Protein AF-A0A353Z003-F1 (afd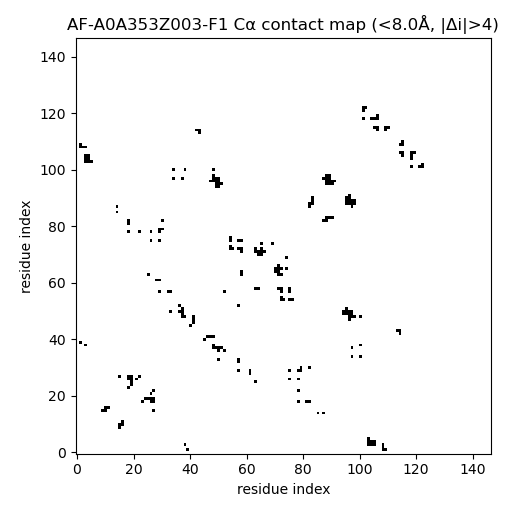b_monomer)

Mean predicted aligned error: 9.29 Å

Solvent-accessible surface area (backbone atoms only — not comparable to full-atom values): 8825 Å² total; per-residue (Å²): 138,83,71,75,67,75,67,95,58,49,77,70,37,72,58,50,40,52,38,34,72,75,47,36,70,60,32,50,50,52,54,53,50,51,50,48,56,26,59,71,61,52,48,88,89,35,82,77,42,45,53,84,72,54,41,60,59,52,18,59,75,70,63,47,70,49,61,100,88,40,52,21,39,55,52,41,47,53,43,52,52,50,34,37,76,64,61,72,32,46,78,56,97,93,39,47,29,36,77,71,51,64,76,41,58,52,60,89,58,47,93,47,70,66,49,32,50,52,55,52,52,55,52,61,62,51,48,65,60,49,59,62,63,54,57,75,73,69,75,80,84,81,84,81,85,91,128

Secondary structure (DSSP, 8-state):
----PPPTTGGGSHHHHHHHHHHHHHHHHHHHHHHHHHHHH-BTTB---B--S-HHHHHHHTTPPP-SSS-HHHHHHHHHHHHHHTTSSEEETTEEE-TTHHHH--GGG---HHHHHHHHHHHHHHHHHHHHHHHTTTSSSS-----

Nearest PDB structures (foldseek):
  6qwk-assembly1_B  TM=5.111E-01  e=1.627E+00  Listeria monocytogenes
  8q72-assembly1_J  TM=4.564E-01  e=1.724E+00  Escherichia coli
  6i5z-assembly2_C  TM=5.296E-01  e=2.589E+00  Papaver somniferum

Foldseek 3Di:
DFDWDDDPCPCVDPLVVVLCVPLNVLLVLLLVVQLVQLRVPDDLVDDFQWSPDALVVSCVVVVQQADPVGGSSRSSVVSVVSCCVSVCWPADPNTIGHPVSLVRDDLVRDPDPSVSVVSVVSVVVCVVVVVVVVVVVPPPPPDDDDD

Radius of gyration: 18.58 Å; Cα contacts (8 Å, |Δi|>4): 133; chains: 1; bounding box: 32×60×46 Å

Sequence (147 aa):
MQWFKHDADASNDAKIKKLLLRHGAEGYAIYFHCLELIAGDISESNITFQLEHDSEIIADNLKIRGTAEKSGIELVEDSVKYMVELGLFDQIDNRIFCFKMLKRLDTSMTSSPKMRTIIKSAKQNHDSIMTTSCKKRIEQNRIEQNR

Structure (mmCIF, N/CA/C/O backbone):
data_AF-A0A353Z003-F1
#
_entry.id   AF-A0A353Z003-F1
#
loop_
_atom_site.group_PDB
_atom_site.id
_atom_site.type_symbol
_atom_site.label_atom_id
_atom_site.label_alt_id
_atom_site.label_comp_id
_atom_site.label_asym_id
_atom_site.label_entity_id
_atom_site.label_seq_id
_atom_site.pdbx_PDB_ins_code
_atom_site.Cartn_x
_atom_site.Cartn_y
_atom_site.Cartn_z
_atom_site.occupancy
_atom_site.B_iso_or_equiv
_atom_site.auth_seq_id
_atom_site.auth_comp_id
_atom_site.auth_asym_id
_atom_site.auth_atom_id
_atom_site.pdbx_PDB_model_num
ATOM 1 N N 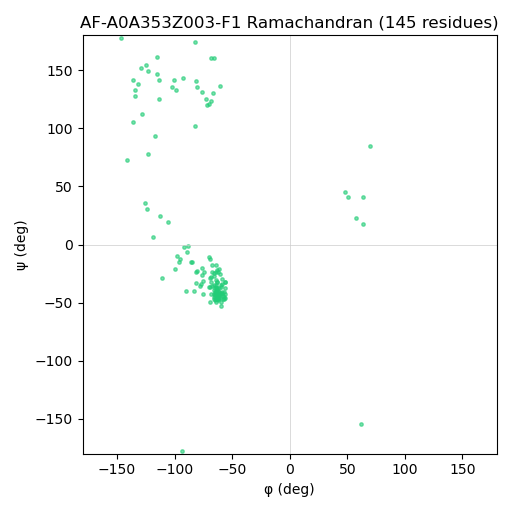. MET A 1 1 ? -4.641 15.104 12.286 1.00 62.38 1 MET A N 1
ATOM 2 C CA . MET A 1 1 ? -3.634 14.209 11.679 1.00 62.38 1 MET A CA 1
ATOM 3 C C . MET A 1 1 ? -4.134 12.787 11.841 1.00 62.38 1 MET A C 1
ATOM 5 O O . MET A 1 1 ? -4.485 12.426 12.956 1.00 62.38 1 MET A O 1
ATOM 9 N N . GLN A 1 2 ? -4.244 12.039 10.747 1.00 73.69 2 GLN A N 1
ATOM 10 C CA . GLN A 1 2 ? -4.500 10.600 10.777 1.00 73.69 2 GLN A CA 1
ATOM 11 C C . GLN A 1 2 ? -3.166 9.888 10.555 1.00 73.69 2 GLN A C 1
ATOM 13 O O . GL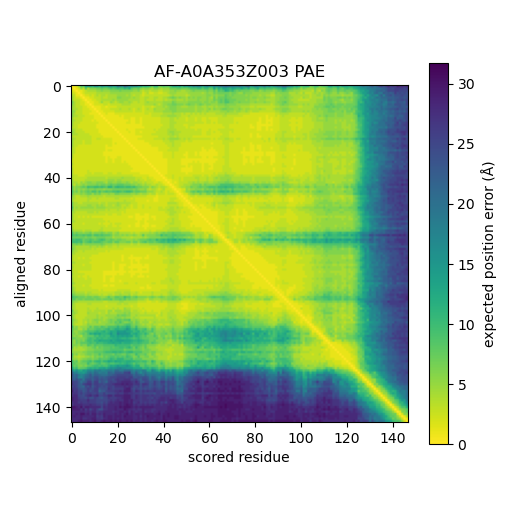N A 1 2 ? -2.324 10.366 9.799 1.00 73.69 2 GLN A O 1
ATOM 18 N N . TRP A 1 3 ? -2.949 8.783 11.253 1.00 79.38 3 TRP A N 1
ATOM 19 C CA . TRP A 1 3 ? -1.729 7.985 11.166 1.00 79.38 3 TRP A CA 1
ATOM 20 C C . TRP A 1 3 ? -2.123 6.521 11.117 1.00 79.38 3 TRP A C 1
ATOM 22 O O . TRP A 1 3 ? -3.031 6.129 11.839 1.00 79.38 3 TRP A O 1
ATOM 32 N N . PHE A 1 4 ? -1.436 5.708 10.318 1.00 84.50 4 PHE A N 1
ATOM 33 C CA . PHE A 1 4 ? -1.607 4.257 10.316 1.00 84.50 4 PHE A CA 1
ATOM 34 C C . PHE A 1 4 ? -0.274 3.547 10.538 1.00 84.50 4 PHE A C 1
ATOM 36 O O . PHE A 1 4 ? 0.795 4.095 10.272 1.00 84.50 4 PHE A O 1
ATOM 43 N N . LYS A 1 5 ? -0.328 2.324 11.079 1.00 86.00 5 LYS A N 1
ATOM 44 C CA . LYS A 1 5 ? 0.876 1.543 11.380 1.00 86.00 5 LYS A CA 1
ATOM 45 C C . LYS A 1 5 ? 1.535 1.042 10.090 1.00 86.00 5 LYS A C 1
ATOM 47 O O . LYS A 1 5 ? 0.940 0.262 9.340 1.00 86.00 5 LYS A O 1
ATOM 52 N N . HIS A 1 6 ? 2.785 1.442 9.887 1.00 85.69 6 HIS A N 1
ATOM 53 C CA . HIS A 1 6 ? 3.658 0.953 8.824 1.00 85.69 6 HIS A CA 1
ATOM 54 C C . HIS A 1 6 ? 4.663 -0.057 9.395 1.00 85.69 6 HIS A C 1
ATOM 56 O O . HIS A 1 6 ? 5.243 0.185 10.453 1.00 85.69 6 HIS A O 1
ATOM 62 N N . ASP A 1 7 ? 4.882 -1.180 8.706 1.00 86.44 7 ASP A N 1
ATOM 63 C CA . ASP A 1 7 ? 5.845 -2.192 9.164 1.00 86.44 7 ASP A CA 1
ATOM 64 C C . ASP A 1 7 ? 7.273 -1.711 8.885 1.00 86.44 7 ASP A C 1
ATOM 66 O O . ASP A 1 7 ? 7.576 -1.274 7.773 1.00 86.44 7 ASP A O 1
ATOM 70 N N . ALA A 1 8 ? 8.159 -1.789 9.878 1.00 87.69 8 ALA A N 1
ATOM 71 C CA . ALA A 1 8 ? 9.556 -1.373 9.719 1.00 87.69 8 ALA A CA 1
ATOM 72 C C . ALA A 1 8 ? 10.337 -2.289 8.757 1.00 87.69 8 ALA A C 1
ATOM 74 O O . ALA A 1 8 ? 11.328 -1.874 8.163 1.00 87.69 8 ALA A O 1
ATOM 75 N N . ASP A 1 9 ? 9.878 -3.527 8.584 1.00 90.94 9 ASP A N 1
ATOM 76 C CA . ASP A 1 9 ? 10.454 -4.549 7.716 1.00 90.94 9 ASP A CA 1
ATOM 77 C C . ASP A 1 9 ? 9.626 -4.779 6.443 1.00 90.94 9 ASP A C 1
ATOM 79 O O . ASP A 1 9 ? 9.790 -5.804 5.784 1.00 90.94 9 ASP A O 1
ATOM 83 N N . ALA A 1 10 ? 8.767 -3.832 6.045 1.00 89.69 10 ALA A N 1
ATOM 84 C CA . ALA A 1 10 ? 7.903 -4.001 4.875 1.00 89.69 10 ALA A CA 1
ATOM 85 C C . ALA A 1 10 ? 8.689 -4.317 3.588 1.00 89.69 10 ALA A C 1
ATOM 87 O O . ALA A 1 10 ? 8.280 -5.163 2.798 1.00 89.69 10 ALA A O 1
ATOM 88 N N . SER A 1 11 ? 9.862 -3.708 3.397 1.00 89.25 11 SER A N 1
ATOM 89 C CA . SER A 1 11 ? 10.752 -4.002 2.263 1.00 89.25 11 SER A CA 1
ATOM 90 C C . SER A 1 11 ? 11.305 -5.435 2.267 1.00 89.25 11 SER A C 1
ATOM 92 O O . SER A 1 11 ? 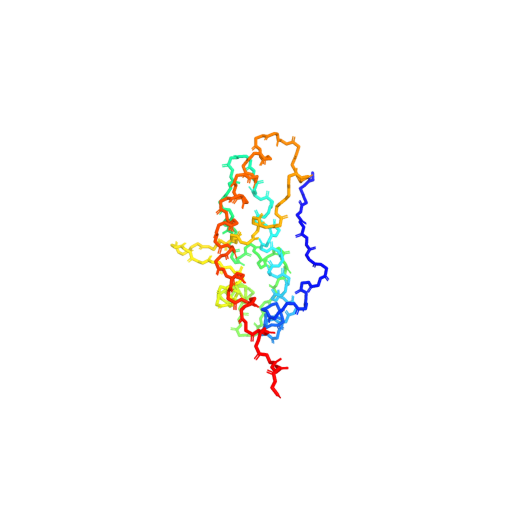11.769 -5.921 1.233 1.00 89.25 11 SER A O 1
ATOM 94 N N . ASN A 1 12 ? 11.245 -6.136 3.405 1.00 92.19 12 ASN A N 1
ATOM 95 C CA . ASN A 1 12 ? 11.648 -7.531 3.519 1.00 92.19 12 ASN A CA 1
ATOM 96 C C . ASN A 1 12 ? 10.546 -8.535 3.153 1.00 92.19 12 ASN A C 1
ATOM 98 O O . ASN A 1 12 ? 10.872 -9.699 2.894 1.00 92.19 12 ASN A O 1
ATOM 102 N N . ASP A 1 13 ? 9.283 -8.107 3.078 1.00 94.06 13 ASP A N 1
ATOM 103 C CA . ASP A 1 13 ? 8.169 -8.969 2.687 1.00 94.06 13 ASP A CA 1
ATOM 104 C C . ASP A 1 13 ? 8.361 -9.521 1.265 1.00 94.06 13 ASP A C 1
ATOM 106 O O . ASP A 1 13 ? 8.735 -8.810 0.332 1.00 94.06 13 ASP A O 1
ATOM 110 N N . ALA A 1 14 ? 8.086 -10.814 1.077 1.00 96.12 14 ALA A N 1
ATOM 111 C CA . ALA A 1 14 ? 8.342 -11.493 -0.190 1.00 96.12 14 ALA A CA 1
ATOM 112 C C . ALA A 1 14 ? 7.519 -10.925 -1.361 1.00 96.12 14 ALA A C 1
ATOM 114 O O . ALA A 1 14 ? 7.992 -10.936 -2.498 1.00 96.12 14 ALA A O 1
ATOM 115 N N . LYS A 1 15 ? 6.300 -10.427 -1.112 1.00 95.62 15 LYS A N 1
ATOM 116 C CA . LYS A 1 15 ? 5.455 -9.819 -2.150 1.00 95.62 15 LYS A CA 1
ATOM 117 C C . LYS A 1 15 ? 5.968 -8.427 -2.497 1.00 95.62 15 LYS A C 1
ATOM 119 O O . LYS A 1 15 ? 6.093 -8.109 -3.674 1.00 95.62 15 LYS A O 1
ATOM 124 N N . ILE A 1 16 ? 6.348 -7.638 -1.495 1.00 95.31 16 ILE A N 1
ATOM 125 C CA . ILE A 1 16 ? 6.929 -6.306 -1.714 1.00 95.31 16 ILE A CA 1
ATOM 126 C C . ILE A 1 16 ? 8.288 -6.412 -2.426 1.00 95.31 16 ILE A C 1
ATOM 128 O O . ILE A 1 16 ? 8.549 -5.648 -3.353 1.00 95.31 16 ILE A O 1
ATOM 132 N N . LYS A 1 17 ? 9.117 -7.418 -2.113 1.00 96.31 17 LYS A N 1
ATOM 133 C CA . LYS A 1 17 ? 10.342 -7.708 -2.883 1.00 96.31 17 LYS A CA 1
ATOM 134 C C . LYS A 1 17 ? 10.053 -8.043 -4.342 1.00 96.31 17 LYS A C 1
ATOM 136 O O . LYS A 1 17 ? 10.756 -7.563 -5.224 1.00 96.31 17 LYS A O 1
ATOM 141 N N . LYS A 1 18 ? 9.020 -8.847 -4.614 1.00 97.44 18 LYS A N 1
ATOM 142 C CA . LYS A 1 18 ? 8.595 -9.158 -5.988 1.00 97.44 18 LYS A CA 1
ATOM 143 C C . LYS A 1 18 ? 8.112 -7.918 -6.739 1.00 97.44 18 LYS A C 1
ATOM 145 O O . LYS A 1 18 ? 8.378 -7.805 -7.932 1.00 97.44 18 LYS A O 1
ATOM 150 N N . LEU A 1 19 ? 7.420 -7.012 -6.053 1.00 96.94 19 LEU A N 1
ATOM 151 C CA . LEU A 1 19 ? 6.987 -5.725 -6.594 1.00 96.94 19 LEU A CA 1
ATOM 152 C C . LEU A 1 19 ? 8.183 -4.832 -6.943 1.00 96.94 19 LEU A C 1
ATOM 154 O O . LEU A 1 19 ? 8.278 -4.373 -8.076 1.00 96.94 19 LEU A O 1
ATOM 158 N N . LEU A 1 20 ? 9.129 -4.676 -6.013 1.00 95.75 20 LEU A N 1
ATOM 159 C CA . LEU A 1 20 ? 10.392 -3.964 -6.230 1.00 95.75 20 LEU A CA 1
ATOM 160 C C . LEU A 1 20 ? 11.197 -4.549 -7.396 1.00 95.75 20 LEU A C 1
ATOM 162 O O . LEU A 1 20 ? 11.757 -3.802 -8.188 1.00 95.75 20 LEU A O 1
ATOM 166 N N . LEU A 1 21 ? 11.243 -5.878 -7.527 1.00 96.19 21 LEU A N 1
ATOM 167 C CA . LEU A 1 21 ? 11.952 -6.543 -8.621 1.00 96.19 21 LEU A CA 1
ATOM 168 C C . LEU A 1 21 ? 11.361 -6.183 -9.995 1.00 96.19 21 LEU A C 1
ATOM 170 O O . LEU A 1 21 ? 12.109 -6.019 -10.952 1.00 96.19 21 LEU A O 1
ATOM 174 N N . ARG A 1 22 ? 10.028 -6.089 -10.100 1.00 95.88 22 ARG A N 1
ATOM 175 C CA . ARG A 1 22 ? 9.332 -5.897 -11.383 1.00 95.88 22 ARG A CA 1
ATOM 176 C C . ARG A 1 22 ? 9.130 -4.427 -11.753 1.00 95.88 22 ARG A C 1
ATOM 178 O O . ARG A 1 22 ? 9.283 -4.081 -12.917 1.00 95.88 22 ARG A O 1
ATOM 185 N N . HIS A 1 23 ? 8.794 -3.584 -10.780 1.00 95.25 23 HIS A N 1
ATOM 186 C CA . HIS A 1 23 ? 8.411 -2.179 -10.990 1.00 95.25 23 HIS A CA 1
ATOM 187 C C . HIS A 1 23 ? 9.358 -1.188 -10.292 1.00 95.25 23 HIS A C 1
ATOM 189 O O . HIS A 1 23 ? 9.092 0.011 -10.254 1.00 95.25 23 HIS A O 1
ATOM 195 N N . GLY A 1 24 ? 10.462 -1.667 -9.712 1.00 94.75 24 GLY A N 1
ATOM 196 C CA . GLY A 1 24 ? 11.463 -0.817 -9.075 1.00 94.75 24 GLY A CA 1
ATOM 197 C C . GLY A 1 24 ? 10.928 -0.022 -7.882 1.00 94.75 24 GLY A C 1
ATOM 198 O O . GLY A 1 24 ? 9.962 -0.403 -7.214 1.00 94.75 24 GLY A O 1
ATOM 199 N N . ALA A 1 25 ? 11.587 1.107 -7.612 1.00 95.31 25 ALA A N 1
ATOM 200 C CA . ALA A 1 25 ? 11.201 2.027 -6.545 1.00 95.31 25 ALA A CA 1
ATOM 201 C C . ALA A 1 25 ? 9.815 2.655 -6.779 1.00 95.31 25 ALA A C 1
ATOM 203 O O . ALA A 1 25 ? 9.106 2.923 -5.812 1.00 95.31 25 ALA A O 1
ATOM 204 N N . GLU A 1 26 ? 9.410 2.838 -8.040 1.00 95.88 26 GLU A N 1
ATOM 205 C CA . GLU A 1 26 ? 8.088 3.366 -8.394 1.00 95.88 26 GLU A CA 1
ATOM 206 C C . GLU A 1 26 ? 6.981 2.427 -7.921 1.00 95.88 26 GLU A C 1
ATOM 208 O O . GLU A 1 26 ? 6.069 2.870 -7.232 1.00 95.88 26 GLU A O 1
ATOM 213 N N . GLY A 1 27 ? 7.102 1.118 -8.170 1.00 96.00 27 GLY A N 1
ATOM 214 C CA . GLY A 1 27 ? 6.142 0.133 -7.660 1.00 96.00 27 GLY A CA 1
ATOM 215 C C . GLY A 1 27 ? 5.987 0.189 -6.138 1.00 96.00 27 GLY A C 1
ATOM 216 O O . GLY A 1 27 ? 4.870 0.155 -5.622 1.00 96.00 27 GLY A O 1
ATOM 217 N N . TYR A 1 28 ? 7.102 0.326 -5.415 1.00 95.75 28 TYR A N 1
ATOM 218 C CA . TYR A 1 28 ? 7.092 0.484 -3.959 1.00 95.75 28 TYR A CA 1
ATOM 219 C C . TYR A 1 28 ? 6.371 1.769 -3.531 1.00 95.75 28 TYR A C 1
ATOM 221 O O . TYR A 1 28 ? 5.508 1.721 -2.656 1.00 95.75 28 TYR A O 1
ATOM 229 N N . ALA A 1 29 ? 6.682 2.899 -4.171 1.00 96.50 29 ALA A N 1
ATOM 230 C CA . ALA A 1 29 ? 6.039 4.180 -3.894 1.00 96.50 29 ALA A CA 1
ATOM 231 C C . ALA A 1 29 ? 4.530 4.136 -4.178 1.00 96.50 29 ALA A C 1
ATOM 233 O O . ALA A 1 29 ? 3.745 4.544 -3.326 1.00 96.50 29 ALA A O 1
ATOM 234 N N . ILE A 1 30 ? 4.116 3.564 -5.316 1.00 97.25 30 ILE A N 1
ATOM 235 C CA . ILE A 1 30 ? 2.703 3.385 -5.683 1.00 97.25 30 ILE A CA 1
ATOM 236 C C . ILE A 1 30 ? 1.974 2.588 -4.605 1.00 97.25 30 ILE A C 1
ATOM 238 O O . ILE A 1 30 ? 0.900 2.994 -4.168 1.00 97.25 30 ILE A O 1
ATOM 242 N N . TYR A 1 31 ? 2.551 1.474 -4.146 1.00 95.94 31 TYR A N 1
ATOM 243 C CA . TYR A 1 31 ? 1.910 0.629 -3.142 1.00 95.94 31 TYR A CA 1
ATOM 244 C C . TYR A 1 31 ? 1.641 1.390 -1.840 1.00 95.94 31 TYR A C 1
ATOM 246 O O . TYR A 1 31 ? 0.515 1.367 -1.340 1.00 95.94 31 TYR A O 1
ATOM 254 N N . PHE A 1 32 ? 2.643 2.090 -1.303 1.00 95.38 32 PHE A N 1
ATOM 255 C CA . PHE A 1 32 ? 2.464 2.852 -0.065 1.00 95.38 32 PHE A CA 1
ATOM 256 C C . PHE A 1 32 ? 1.559 4.058 -0.242 1.00 95.38 32 PHE A C 1
ATOM 258 O O . PHE A 1 32 ? 0.731 4.313 0.628 1.00 95.38 32 PHE A O 1
ATOM 265 N N . HIS A 1 33 ? 1.624 4.724 -1.388 1.00 96.56 33 HIS A N 1
ATOM 266 C CA . HIS A 1 33 ? 0.720 5.822 -1.674 1.00 96.56 33 HIS A CA 1
ATOM 267 C C . HIS A 1 33 ? -0.741 5.357 -1.764 1.00 96.56 33 HIS A C 1
ATOM 269 O O . HIS A 1 33 ? -1.629 5.987 -1.198 1.00 96.56 33 HIS A O 1
ATOM 275 N N . CYS A 1 34 ? -1.009 4.193 -2.367 1.00 96.12 34 CYS A N 1
ATOM 276 C CA . CYS A 1 34 ? -2.346 3.593 -2.34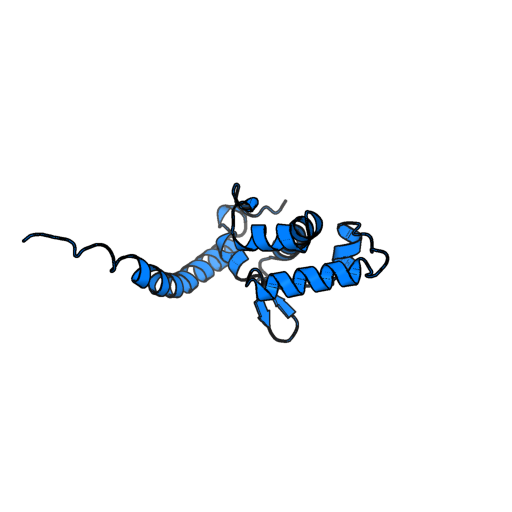6 1.00 96.12 34 CYS A CA 1
ATOM 277 C C . CYS A 1 34 ? -2.818 3.316 -0.910 1.00 96.12 34 CYS A C 1
ATOM 279 O O . CYS A 1 34 ? -3.972 3.573 -0.576 1.00 96.12 34 CYS A O 1
ATOM 281 N N . LEU A 1 35 ? -1.933 2.816 -0.038 1.00 93.88 35 LEU A N 1
ATOM 282 C CA . LEU A 1 35 ? -2.256 2.608 1.376 1.00 93.88 35 LEU A CA 1
ATOM 283 C C . LEU A 1 35 ? -2.576 3.923 2.096 1.00 93.88 35 LEU A C 1
ATOM 285 O O . LEU A 1 35 ? -3.508 3.950 2.896 1.00 93.88 35 LEU A O 1
ATOM 289 N N . GLU A 1 36 ? -1.837 4.994 1.813 1.00 93.69 36 GLU A N 1
ATOM 290 C CA . GLU A 1 36 ? -2.083 6.329 2.367 1.00 93.69 36 GLU A CA 1
ATOM 291 C C . GLU A 1 36 ? -3.447 6.874 1.943 1.00 93.69 36 GLU A C 1
ATOM 293 O O . GLU A 1 36 ? -4.208 7.318 2.800 1.00 93.69 36 GLU A O 1
ATOM 298 N N . LEU A 1 37 ? -3.777 6.786 0.651 1.00 94.12 37 LEU A N 1
ATOM 299 C CA . LEU A 1 37 ? -5.059 7.238 0.108 1.00 94.12 37 LEU A CA 1
ATOM 300 C C . LEU A 1 37 ? -6.231 6.477 0.737 1.00 94.12 37 LEU A C 1
ATOM 302 O O . LEU A 1 37 ? -7.185 7.093 1.205 1.00 94.12 37 LEU A O 1
ATOM 306 N N . ILE A 1 38 ? -6.125 5.146 0.828 1.00 92.50 38 ILE A N 1
ATOM 307 C CA . ILE A 1 38 ? -7.142 4.313 1.483 1.00 92.50 38 ILE A CA 1
ATOM 308 C C . ILE A 1 38 ? -7.251 4.673 2.968 1.00 92.50 38 ILE A C 1
ATOM 310 O O . ILE A 1 38 ? -8.348 4.806 3.497 1.00 92.50 38 ILE A O 1
ATOM 314 N N . ALA A 1 39 ? -6.126 4.815 3.673 1.00 90.00 39 ALA A N 1
ATOM 315 C CA . ALA A 1 39 ? -6.132 5.103 5.104 1.00 90.00 39 ALA A CA 1
ATOM 316 C C . ALA A 1 39 ? -6.685 6.499 5.426 1.00 90.00 39 ALA A C 1
ATOM 318 O O . ALA A 1 39 ? -7.347 6.655 6.452 1.00 90.00 39 ALA A O 1
ATOM 319 N N . GLY A 1 40 ? -6.418 7.486 4.567 1.00 89.38 40 GLY A N 1
ATOM 320 C CA . GLY A 1 40 ? -6.893 8.862 4.712 1.00 89.38 40 GLY A CA 1
ATOM 321 C C . GLY A 1 40 ? -8.404 9.017 4.529 1.00 89.38 40 GLY A C 1
ATOM 322 O O . GLY A 1 40 ? -9.012 9.905 5.122 1.00 89.38 40 GLY A O 1
ATOM 323 N N . ASP A 1 41 ? -9.018 8.132 3.746 1.00 88.56 41 ASP A N 1
ATOM 324 C CA . ASP A 1 41 ? -10.458 8.152 3.469 1.00 88.56 41 ASP A CA 1
ATOM 325 C C . ASP A 1 41 ? -11.296 7.428 4.550 1.00 88.56 41 ASP A C 1
ATOM 327 O O . ASP A 1 41 ? -12.508 7.616 4.696 1.00 88.56 41 ASP A O 1
ATOM 331 N N . ILE A 1 42 ? -10.640 6.629 5.397 1.00 85.69 42 ILE A N 1
ATOM 332 C CA . ILE A 1 42 ? -11.311 5.890 6.467 1.00 85.69 42 ILE A CA 1
ATOM 333 C C . ILE A 1 42 ? -11.841 6.847 7.546 1.00 85.69 42 ILE A C 1
ATOM 335 O O . ILE A 1 42 ? -11.106 7.590 8.204 1.00 85.69 42 ILE A O 1
ATOM 339 N N . SER A 1 43 ? -13.144 6.761 7.801 1.00 83.12 43 SER A N 1
ATOM 340 C CA . SER A 1 43 ? -13.865 7.575 8.781 1.00 83.12 43 SER A CA 1
ATOM 341 C C . SER A 1 43 ? -15.010 6.788 9.428 1.00 83.12 43 SER A C 1
ATOM 343 O O . SER A 1 43 ? -15.272 5.639 9.084 1.00 83.12 43 SER A O 1
ATOM 345 N N . GLU A 1 44 ? -15.724 7.393 10.382 1.00 78.38 44 GLU A N 1
ATOM 346 C CA . GLU A 1 44 ? -16.899 6.752 11.000 1.00 78.38 44 GLU A CA 1
ATOM 347 C C . GLU A 1 44 ? -17.996 6.398 9.986 1.00 78.38 44 GLU A C 1
ATOM 349 O O . GLU A 1 44 ? -18.744 5.446 10.200 1.00 78.38 44 GLU A O 1
ATOM 354 N N . SER A 1 45 ? -18.096 7.171 8.905 1.00 80.19 45 SER A N 1
ATOM 355 C CA . SER A 1 45 ? -19.069 6.994 7.826 1.00 80.19 45 SER A CA 1
ATOM 356 C C . SER A 1 45 ? -18.530 6.191 6.642 1.00 80.19 45 SER A C 1
ATOM 358 O O . SER A 1 45 ? -19.322 5.787 5.797 1.00 80.19 45 SER A O 1
ATOM 360 N N . ASN A 1 46 ? -17.217 5.954 6.571 1.00 80.88 46 ASN A N 1
ATOM 361 C CA . ASN A 1 46 ? -16.574 5.270 5.452 1.00 80.88 46 ASN A CA 1
ATOM 362 C C . ASN A 1 46 ? -15.547 4.240 5.951 1.00 80.88 46 ASN A C 1
ATOM 364 O O . ASN A 1 46 ? -14.458 4.588 6.402 1.00 80.88 46 ASN A O 1
ATOM 368 N N . ILE A 1 47 ? -15.908 2.957 5.870 1.00 82.00 47 ILE A N 1
ATOM 369 C CA . ILE A 1 47 ? -15.072 1.811 6.276 1.00 82.00 47 ILE A CA 1
ATOM 370 C C . ILE A 1 47 ? -14.883 0.802 5.137 1.00 82.00 47 ILE A C 1
ATOM 372 O O . ILE A 1 47 ? -14.776 -0.402 5.365 1.00 82.00 47 ILE A O 1
ATOM 376 N N . THR A 1 48 ? -14.897 1.285 3.896 1.00 83.94 48 THR A N 1
ATOM 377 C CA . THR A 1 48 ? -14.900 0.435 2.696 1.00 83.94 48 THR A CA 1
ATOM 378 C C . THR A 1 48 ? -13.536 -0.181 2.391 1.00 83.94 48 THR A C 1
ATOM 380 O O . THR A 1 48 ? -13.483 -1.255 1.798 1.00 83.94 48 THR A O 1
ATOM 383 N N . PHE A 1 49 ? -12.438 0.461 2.813 1.00 89.69 49 PHE A N 1
ATOM 384 C CA . PHE A 1 49 ? -11.063 0.108 2.424 1.00 89.69 49 PHE A CA 1
ATOM 385 C C . PHE A 1 49 ? -10.832 0.125 0.904 1.00 89.69 49 PHE A C 1
ATOM 387 O O . PHE A 1 49 ? -9.935 -0.567 0.410 1.00 89.69 49 PHE A O 1
ATOM 394 N N . GLN A 1 50 ? -11.660 0.873 0.175 1.00 92.25 50 GLN A N 1
ATOM 395 C CA . GLN A 1 50 ? -11.594 0.996 -1.272 1.00 92.25 50 GLN A CA 1
ATOM 396 C C . GLN A 1 50 ? -10.520 2.015 -1.666 1.00 92.25 50 GLN A C 1
ATOM 398 O O . GLN A 1 50 ? -10.386 3.0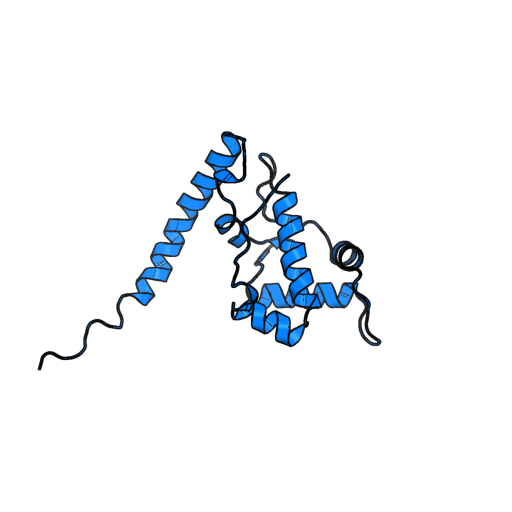64 -1.041 1.00 92.25 50 GLN A O 1
ATOM 403 N N . LEU A 1 51 ? -9.775 1.725 -2.730 1.00 94.00 51 LEU A N 1
ATOM 404 C CA . LEU A 1 51 ? -8.992 2.734 -3.431 1.00 94.00 51 LEU A CA 1
ATOM 405 C C . LEU A 1 51 ? -9.924 3.477 -4.397 1.00 94.00 51 LEU A C 1
ATOM 407 O O . LEU A 1 51 ? -10.295 2.939 -5.439 1.00 94.00 51 LEU A O 1
ATOM 411 N N . GLU A 1 52 ? -10.355 4.682 -4.023 1.00 92.75 52 GLU A N 1
ATOM 412 C CA . GLU A 1 52 ? -11.242 5.509 -4.863 1.00 92.75 52 GLU A CA 1
ATOM 413 C C . GLU A 1 52 ? -10.502 6.266 -5.971 1.00 92.75 52 GLU A C 1
ATOM 415 O O . GLU A 1 52 ? -11.097 6.634 -6.979 1.00 92.75 52 GLU A O 1
ATOM 420 N N . HIS A 1 53 ? -9.204 6.486 -5.780 1.00 94.25 53 HIS A N 1
ATOM 421 C CA . HIS A 1 53 ? -8.371 7.258 -6.688 1.00 94.25 53 HIS A CA 1
ATOM 422 C C . HIS A 1 53 ? -7.949 6.391 -7.873 1.00 94.25 53 HIS A C 1
ATOM 424 O O . HIS A 1 53 ? -7.542 5.240 -7.695 1.00 94.25 53 HIS A O 1
ATOM 430 N N . ASP A 1 54 ? -8.033 6.952 -9.073 1.00 93.12 54 ASP A N 1
ATOM 431 C CA . ASP A 1 54 ? -7.608 6.279 -10.291 1.00 93.12 54 ASP A CA 1
ATOM 432 C C . ASP A 1 54 ? -6.092 6.393 -10.524 1.00 93.12 54 ASP A C 1
ATOM 434 O O . ASP A 1 54 ? -5.343 7.065 -9.804 1.00 93.12 54 ASP A O 1
ATOM 438 N N . SER A 1 55 ? -5.630 5.692 -11.557 1.00 94.56 55 SER A N 1
ATOM 439 C CA . SER A 1 55 ? -4.216 5.643 -11.925 1.00 94.56 55 SER A CA 1
ATOM 440 C C . SER A 1 55 ? -3.678 6.994 -12.403 1.00 94.56 55 SER A C 1
ATOM 442 O O . SER A 1 55 ? -2.476 7.225 -12.296 1.00 94.56 55 SER A O 1
ATOM 444 N N . GLU A 1 56 ? -4.539 7.886 -12.905 1.00 95.81 56 GLU A N 1
ATOM 445 C CA . GLU A 1 56 ? -4.156 9.233 -13.335 1.00 95.81 56 GLU A CA 1
ATOM 446 C C . GLU A 1 56 ? -3.781 10.093 -12.127 1.00 95.81 56 GLU A C 1
ATOM 448 O O . GLU A 1 56 ? -2.680 10.648 -12.084 1.00 95.81 56 GLU A O 1
ATOM 453 N N . ILE A 1 57 ? -4.635 10.117 -11.100 1.00 96.25 57 ILE A N 1
ATOM 454 C CA . ILE A 1 57 ? -4.371 10.853 -9.861 1.00 96.25 57 ILE A CA 1
ATOM 455 C C . ILE A 1 57 ? -3.112 10.316 -9.170 1.00 96.25 57 ILE A C 1
ATOM 457 O O . ILE A 1 57 ? -2.263 11.088 -8.725 1.00 96.25 57 ILE A O 1
ATOM 461 N N . ILE A 1 58 ? -2.954 8.992 -9.103 1.00 97.25 58 ILE A N 1
ATOM 462 C CA . ILE A 1 58 ? -1.780 8.369 -8.473 1.00 97.25 58 ILE A CA 1
ATOM 463 C C . ILE A 1 58 ? -0.495 8.714 -9.239 1.00 97.25 58 ILE A C 1
ATOM 465 O O . ILE A 1 58 ? 0.520 9.044 -8.616 1.00 97.25 58 ILE A O 1
ATOM 469 N N . ALA A 1 59 ? -0.527 8.665 -10.576 1.00 97.00 59 ALA A N 1
ATOM 470 C CA . ALA A 1 59 ? 0.617 9.031 -11.404 1.00 97.00 59 ALA A CA 1
ATOM 471 C C . ALA A 1 59 ? 1.003 10.505 -11.215 1.00 97.00 59 ALA A C 1
ATOM 473 O O . ALA A 1 59 ? 2.193 10.805 -11.084 1.00 97.00 59 ALA A O 1
ATOM 474 N N . ASP A 1 60 ? 0.025 11.418 -11.148 1.00 97.12 60 ASP A N 1
ATOM 475 C CA . ASP A 1 60 ? 0.302 12.837 -10.914 1.00 97.12 60 ASP A CA 1
ATOM 476 C C . ASP A 1 60 ? 0.829 13.106 -9.496 1.00 97.12 60 ASP A C 1
ATOM 478 O O . ASP A 1 60 ? 1.816 13.833 -9.347 1.00 97.12 60 ASP A O 1
ATOM 482 N N . ASN A 1 61 ? 0.250 12.487 -8.462 1.00 97.12 61 ASN A N 1
ATOM 483 C CA . ASN A 1 61 ? 0.690 12.653 -7.071 1.00 97.12 61 ASN A CA 1
ATOM 484 C C . ASN A 1 61 ? 2.159 12.260 -6.886 1.00 97.12 61 ASN A C 1
ATOM 486 O O . ASN A 1 61 ? 2.930 12.975 -6.244 1.00 97.12 61 ASN A O 1
ATOM 490 N N . LEU A 1 62 ? 2.554 11.130 -7.475 1.00 96.88 62 LEU A N 1
ATOM 491 C CA . LEU A 1 62 ? 3.911 10.593 -7.378 1.00 96.88 62 LEU A CA 1
ATOM 492 C C . LEU A 1 62 ? 4.855 11.121 -8.467 1.00 96.88 62 LEU A C 1
ATOM 494 O O . LEU A 1 62 ? 6.036 10.775 -8.469 1.00 96.88 62 LEU A O 1
ATOM 498 N N . LYS A 1 63 ? 4.353 11.961 -9.383 1.00 96.62 63 LYS A N 1
ATOM 499 C CA . LYS A 1 63 ? 5.085 12.482 -10.549 1.00 96.62 63 LYS A CA 1
ATOM 500 C C . LYS A 1 63 ? 5.759 11.374 -11.363 1.00 96.62 63 LYS A C 1
ATOM 502 O O . LYS A 1 63 ? 6.887 11.538 -11.838 1.00 96.62 63 LYS A O 1
ATOM 507 N N . ILE A 1 64 ? 5.048 10.261 -11.543 1.00 94.56 64 ILE A N 1
ATOM 508 C CA . ILE A 1 64 ? 5.523 9.112 -12.315 1.00 94.56 64 ILE A CA 1
ATOM 509 C C . ILE A 1 64 ? 5.560 9.496 -13.785 1.00 94.56 64 ILE A C 1
ATOM 511 O O . ILE A 1 64 ? 4.556 9.883 -14.386 1.00 94.56 64 ILE A O 1
ATOM 515 N N . ARG A 1 65 ? 6.754 9.404 -14.366 1.00 91.88 65 ARG A N 1
ATOM 516 C CA . ARG A 1 65 ? 6.977 9.716 -15.774 1.00 91.88 65 ARG A CA 1
ATOM 517 C C . ARG A 1 65 ? 6.839 8.448 -16.598 1.00 91.88 65 ARG A C 1
ATOM 519 O O . ARG A 1 65 ? 7.246 7.375 -16.175 1.00 91.88 65 ARG A O 1
ATOM 526 N N . GLY A 1 66 ? 6.281 8.595 -17.794 1.00 89.62 66 GLY A N 1
ATOM 527 C CA . GLY A 1 66 ? 6.281 7.511 -18.766 1.00 89.62 66 GLY A CA 1
ATOM 528 C C . GLY A 1 66 ? 7.691 7.174 -19.252 1.00 89.62 66 GLY A C 1
ATOM 529 O O . GLY A 1 66 ? 8.621 7.980 -19.159 1.00 89.62 66 GLY A O 1
ATOM 530 N N . THR A 1 67 ? 7.824 5.980 -19.811 1.00 90.06 67 THR A N 1
ATOM 531 C CA . THR A 1 67 ? 8.972 5.568 -20.618 1.00 90.06 67 THR A CA 1
ATOM 532 C C . THR A 1 67 ? 8.680 5.813 -22.101 1.00 90.06 67 THR A C 1
ATOM 534 O O . THR A 1 67 ? 7.624 6.326 -22.467 1.00 90.06 67 THR A O 1
ATOM 537 N N . ALA A 1 68 ? 9.610 5.443 -22.985 1.00 88.44 68 ALA A N 1
ATOM 538 C CA . ALA A 1 68 ? 9.381 5.510 -24.430 1.00 88.44 68 ALA A CA 1
ATOM 539 C C . ALA A 1 68 ? 8.212 4.619 -24.905 1.00 88.44 68 ALA A C 1
ATOM 541 O O . ALA A 1 68 ? 7.671 4.855 -25.980 1.00 88.44 68 ALA A O 1
ATOM 542 N N . GLU A 1 69 ? 7.838 3.606 -24.116 1.00 90.44 69 GLU A N 1
ATOM 543 C CA . GLU A 1 69 ? 6.857 2.582 -24.492 1.00 90.44 69 GLU A CA 1
ATOM 544 C C . GLU A 1 69 ? 5.540 2.678 -23.714 1.00 90.44 69 GLU A C 1
ATOM 546 O O . GLU A 1 69 ? 4.507 2.268 -24.234 1.00 90.44 69 GLU A O 1
ATOM 551 N N . LYS A 1 70 ? 5.565 3.189 -22.476 1.00 92.88 70 LYS A N 1
ATOM 552 C CA . LYS A 1 70 ? 4.393 3.263 -21.591 1.00 92.88 70 LYS A CA 1
ATOM 553 C C . LYS A 1 70 ? 4.259 4.645 -20.974 1.00 92.88 70 LYS A C 1
ATOM 555 O O . LYS A 1 70 ? 5.237 5.214 -20.493 1.00 92.88 70 LYS A O 1
ATOM 560 N N . SER A 1 71 ? 3.040 5.159 -20.914 1.00 94.69 71 SER A N 1
ATOM 561 C CA . SER A 1 71 ? 2.704 6.352 -20.137 1.00 94.69 71 SER A CA 1
ATOM 562 C C . SER A 1 71 ? 2.806 6.092 -18.626 1.00 94.69 71 SER A C 1
ATOM 564 O O . SER A 1 71 ? 2.755 4.951 -18.166 1.00 94.69 71 SER A O 1
ATOM 566 N N . GLY A 1 72 ? 2.925 7.159 -17.826 1.00 94.50 72 GLY A N 1
ATOM 567 C CA . GLY A 1 72 ? 2.951 7.038 -16.360 1.00 94.50 72 GLY A CA 1
ATOM 568 C C . GLY A 1 72 ? 1.678 6.393 -15.796 1.00 94.50 72 GLY A C 1
ATOM 569 O O . GLY A 1 72 ? 1.751 5.591 -14.870 1.00 94.50 72 GLY A O 1
ATOM 570 N N . ILE A 1 73 ? 0.528 6.669 -16.418 1.00 96.62 73 ILE A N 1
ATOM 571 C CA . ILE A 1 73 ? -0.772 6.086 -16.056 1.00 96.62 73 ILE A CA 1
ATOM 572 C C . ILE A 1 73 ? -0.755 4.569 -16.284 1.00 96.62 73 ILE A C 1
ATOM 574 O O . ILE A 1 73 ? -1.117 3.803 -15.393 1.00 96.62 73 ILE A O 1
ATOM 578 N N . GLU A 1 74 ? -0.260 4.117 -17.440 1.00 96.19 74 GLU A N 1
ATOM 579 C CA . GLU A 1 74 ? -0.145 2.686 -17.755 1.00 96.19 74 GLU A CA 1
ATOM 580 C C . GLU A 1 74 ? 0.834 1.961 -16.826 1.00 96.19 74 GLU A C 1
ATOM 582 O O . GLU A 1 74 ? 0.597 0.808 -16.466 1.00 96.19 74 GLU A O 1
ATOM 587 N N . LEU A 1 75 ? 1.920 2.619 -16.403 1.00 96.00 75 LEU A N 1
ATOM 588 C CA . LEU A 1 75 ? 2.852 2.056 -15.421 1.00 96.00 75 LEU A CA 1
ATOM 589 C C . LEU A 1 75 ? 2.189 1.861 -14.055 1.00 96.00 75 LEU A C 1
ATOM 591 O O . LEU A 1 75 ? 2.404 0.828 -13.413 1.00 96.00 75 LEU A O 1
ATOM 595 N N . VAL A 1 76 ? 1.366 2.818 -13.621 1.00 97.19 76 VAL A N 1
ATOM 596 C CA . VAL A 1 76 ? 0.584 2.694 -12.386 1.00 97.19 76 VAL A CA 1
ATOM 597 C C . VAL A 1 76 ? -0.428 1.564 -12.505 1.00 97.19 76 VAL A C 1
ATOM 599 O O . VAL A 1 76 ? -0.469 0.703 -11.628 1.00 97.19 76 VAL A O 1
ATOM 602 N N . GLU A 1 77 ? -1.187 1.503 -13.599 1.00 95.94 77 GLU A N 1
ATOM 603 C CA . GLU A 1 77 ? -2.148 0.422 -13.823 1.00 95.94 77 GLU A CA 1
ATOM 604 C C . GLU A 1 77 ? -1.493 -0.961 -13.806 1.00 95.94 77 GLU A C 1
ATOM 606 O O . GLU A 1 77 ? -2.002 -1.877 -13.161 1.00 95.94 77 GLU A O 1
ATOM 611 N N . ASP A 1 78 ? -0.372 -1.123 -14.511 1.00 96.44 78 ASP A N 1
ATOM 612 C CA . ASP A 1 78 ? 0.389 -2.375 -14.561 1.00 96.44 78 ASP A CA 1
ATOM 613 C C . ASP A 1 78 ? 0.904 -2.755 -13.163 1.00 96.44 78 ASP A C 1
ATOM 615 O O . ASP A 1 78 ? 0.793 -3.906 -12.736 1.00 96.44 78 ASP A O 1
ATOM 619 N N . SER A 1 79 ? 1.376 -1.766 -12.397 1.00 96.75 79 SER A N 1
ATOM 620 C CA . SER A 1 79 ? 1.822 -1.964 -11.016 1.00 96.75 79 SER A CA 1
ATOM 621 C C . SER A 1 79 ? 0.673 -2.397 -10.102 1.00 96.75 79 SER A C 1
ATOM 623 O O . SER A 1 79 ? 0.825 -3.357 -9.349 1.00 96.75 79 SER A O 1
ATOM 625 N N . VAL A 1 80 ? -0.489 -1.738 -10.169 1.00 96.06 80 VAL A N 1
ATOM 626 C CA . VAL A 1 80 ? -1.668 -2.079 -9.353 1.00 96.06 80 VAL A CA 1
ATOM 627 C C . VAL A 1 80 ? -2.208 -3.461 -9.725 1.00 96.06 80 VAL A C 1
ATOM 629 O O . VAL A 1 80 ? -2.475 -4.262 -8.828 1.00 96.06 80 VAL A O 1
ATOM 632 N N . LYS A 1 81 ? -2.291 -3.795 -11.021 1.00 96.31 81 LYS A N 1
ATOM 633 C CA . LYS A 1 81 ? -2.662 -5.142 -11.494 1.00 96.31 81 LYS A CA 1
ATOM 634 C C . LYS A 1 81 ? -1.724 -6.198 -10.910 1.00 96.31 81 LYS A C 1
ATOM 636 O O . LYS A 1 81 ? -2.184 -7.178 -10.325 1.00 96.31 81 LYS A O 1
ATOM 641 N N . TYR A 1 82 ? -0.415 -5.955 -10.947 1.00 97.62 82 TYR A N 1
ATOM 642 C CA . TYR A 1 82 ? 0.555 -6.869 -10.351 1.00 97.62 82 TYR A CA 1
ATOM 643 C C . TYR A 1 82 ? 0.435 -6.968 -8.821 1.00 97.62 82 TYR A C 1
ATOM 645 O O . TYR A 1 82 ? 0.604 -8.044 -8.246 1.00 97.62 82 TYR A O 1
ATOM 653 N N . MET A 1 83 ? 0.093 -5.881 -8.125 1.00 96.56 83 MET A N 1
ATOM 654 C CA . MET A 1 83 ? -0.182 -5.921 -6.684 1.00 96.56 83 MET A CA 1
ATOM 655 C C . MET A 1 83 ? -1.410 -6.782 -6.351 1.00 96.56 83 MET A C 1
ATOM 657 O O . MET A 1 83 ? -1.391 -7.491 -5.340 1.00 96.56 83 MET A O 1
ATOM 661 N N . VAL A 1 84 ? -2.447 -6.767 -7.194 1.00 96.06 84 VAL A N 1
ATOM 662 C CA . VAL A 1 84 ? -3.604 -7.670 -7.071 1.00 96.06 84 VAL A CA 1
ATOM 663 C C . VAL A 1 84 ? -3.183 -9.122 -7.308 1.00 96.06 84 VAL A C 1
ATOM 665 O O . VAL A 1 84 ? -3.500 -9.984 -6.492 1.00 96.06 84 VAL A O 1
ATOM 668 N N . GLU A 1 85 ? -2.383 -9.403 -8.341 1.00 96.44 85 GLU A N 1
ATOM 669 C CA . GLU A 1 85 ? -1.850 -10.753 -8.612 1.00 96.44 85 GLU A CA 1
ATOM 670 C C . GLU A 1 85 ? -1.014 -11.300 -7.445 1.00 96.44 85 GLU A C 1
ATOM 672 O O . GLU A 1 85 ? -1.120 -12.467 -7.062 1.00 96.44 85 GLU A O 1
ATOM 677 N N . LEU A 1 86 ? -0.194 -10.446 -6.828 1.00 95.38 86 LEU A N 1
ATOM 678 C CA . LEU A 1 86 ? 0.570 -10.798 -5.634 1.00 95.38 86 LEU A CA 1
ATOM 679 C C . LEU A 1 86 ? -0.327 -10.989 -4.402 1.00 95.38 86 LEU A C 1
ATOM 681 O O . LEU A 1 86 ? 0.144 -11.497 -3.379 1.00 95.38 86 LEU A O 1
ATOM 685 N N . GLY A 1 87 ? -1.597 -10.588 -4.458 1.00 93.69 87 GLY A N 1
ATOM 686 C CA . GLY A 1 87 ? -2.530 -10.560 -3.339 1.00 93.69 87 GLY A CA 1
ATOM 687 C C . GLY A 1 87 ? -2.077 -9.581 -2.259 1.00 93.69 87 GLY A C 1
ATOM 688 O O . GLY A 1 87 ? -2.053 -9.943 -1.075 1.00 93.69 87 GLY A O 1
ATOM 689 N N . LEU A 1 88 ? -1.567 -8.413 -2.655 1.00 93.38 88 LEU A N 1
ATOM 690 C CA . LEU A 1 88 ? -1.392 -7.238 -1.792 1.00 93.38 88 LEU A CA 1
ATOM 691 C C . LEU A 1 88 ? -2.708 -6.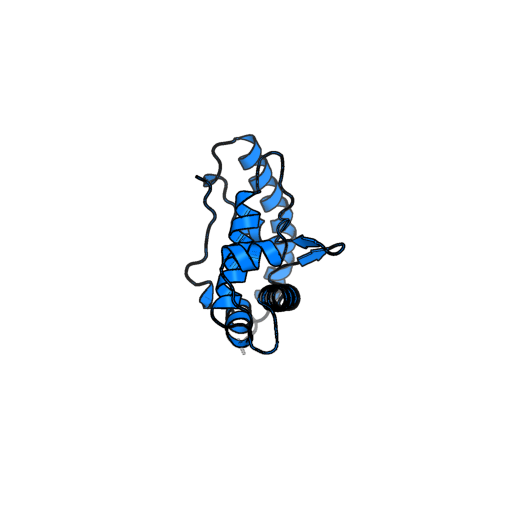457 -1.695 1.00 93.38 88 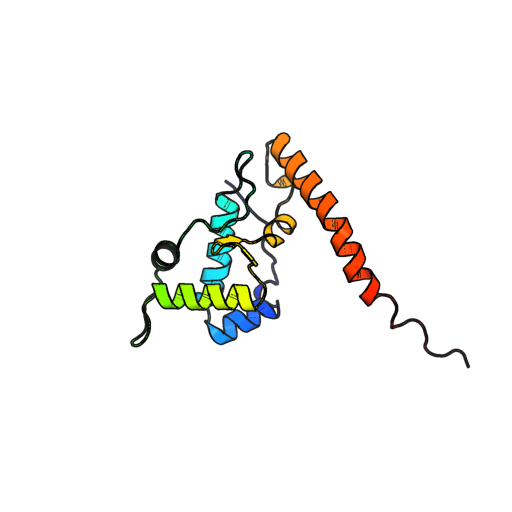LEU A C 1
ATOM 693 O O . LEU A 1 88 ? -3.084 -6.055 -0.593 1.00 93.38 88 LEU A O 1
ATOM 697 N N . PHE A 1 89 ? -3.410 -6.350 -2.823 1.00 95.38 89 PHE A N 1
ATOM 698 C CA . PHE A 1 89 ? -4.768 -5.832 -2.935 1.00 95.38 89 PHE A CA 1
ATOM 699 C C . PHE A 1 89 ? -5.736 -6.914 -3.408 1.00 95.38 89 PHE A C 1
ATOM 701 O O . PHE A 1 89 ? -5.321 -7.928 -3.969 1.00 95.38 89 PHE A O 1
ATOM 708 N N . ASP A 1 90 ? -7.018 -6.671 -3.174 1.00 92.88 90 ASP A N 1
ATOM 709 C CA . ASP A 1 90 ? -8.129 -7.510 -3.601 1.00 92.88 90 ASP A CA 1
ATOM 710 C C . ASP A 1 90 ? -8.957 -6.738 -4.637 1.00 92.88 90 ASP A C 1
ATOM 712 O O . ASP A 1 90 ? -9.148 -5.529 -4.503 1.00 92.88 90 ASP A O 1
ATOM 716 N N . GLN A 1 91 ? -9.449 -7.416 -5.674 1.00 93.31 91 GLN A N 1
ATOM 717 C CA . GLN A 1 91 ? -10.304 -6.810 -6.697 1.00 93.31 91 GLN A CA 1
ATOM 718 C C . GLN A 1 91 ? -11.705 -7.419 -6.623 1.00 93.31 91 GLN A C 1
ATOM 720 O O . GLN A 1 91 ? -11.857 -8.637 -6.702 1.00 93.31 91 GLN A O 1
ATOM 725 N N . ILE A 1 92 ? -12.726 -6.572 -6.479 1.00 91.50 92 ILE A N 1
ATOM 726 C CA . ILE A 1 92 ? -14.143 -6.966 -6.451 1.00 91.50 92 ILE A CA 1
ATOM 727 C C . ILE A 1 92 ? -14.907 -5.996 -7.348 1.00 91.50 92 ILE A C 1
ATOM 729 O O . ILE A 1 92 ? -14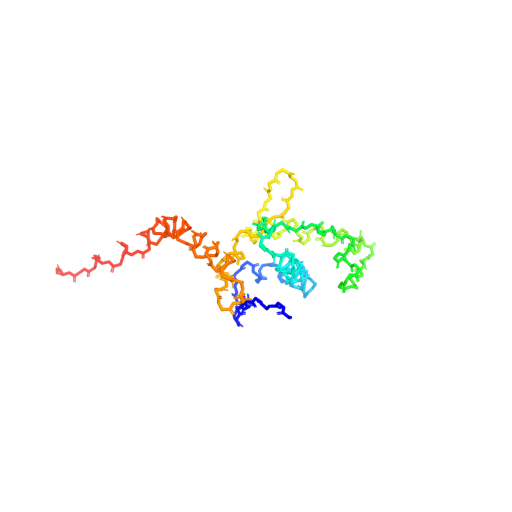.756 -4.788 -7.194 1.00 91.50 92 ILE A O 1
ATOM 733 N N . ASP A 1 93 ? -15.695 -6.509 -8.296 1.00 86.88 93 ASP A N 1
ATOM 734 C CA . ASP A 1 93 ? -16.524 -5.703 -9.209 1.00 86.88 93 ASP A CA 1
ATOM 735 C C . ASP A 1 93 ? -15.768 -4.528 -9.853 1.00 86.88 93 ASP A C 1
ATOM 737 O O . ASP A 1 93 ? -16.237 -3.391 -9.902 1.00 86.88 93 ASP A O 1
ATOM 741 N N . ASN A 1 94 ? -14.552 -4.812 -10.333 1.00 86.56 94 ASN A N 1
ATOM 742 C CA . ASN A 1 94 ? -13.651 -3.841 -10.957 1.00 86.56 94 ASN A CA 1
ATOM 743 C C . ASN A 1 94 ? -13.160 -2.701 -10.040 1.00 86.56 94 ASN A C 1
ATOM 745 O O . ASN A 1 94 ? -12.651 -1.693 -10.522 1.00 86.56 94 ASN A O 1
ATOM 749 N N . ARG A 1 95 ? -13.276 -2.861 -8.721 1.00 90.06 95 ARG A N 1
ATOM 750 C CA . ARG A 1 95 ? -12.756 -1.932 -7.710 1.00 90.06 95 ARG A CA 1
ATOM 751 C C . ARG A 1 95 ? -11.663 -2.596 -6.888 1.00 90.06 95 ARG A C 1
ATOM 753 O O . ARG A 1 95 ? -11.710 -3.802 -6.644 1.00 90.06 95 ARG A O 1
ATOM 760 N N . ILE A 1 96 ? -10.689 -1.798 -6.463 1.00 93.38 96 ILE A N 1
ATOM 761 C CA . ILE A 1 96 ? -9.533 -2.260 -5.692 1.00 93.38 96 ILE A CA 1
ATOM 762 C C . ILE A 1 96 ? -9.765 -1.992 -4.207 1.00 93.38 96 ILE A C 1
ATOM 764 O O . ILE A 1 96 ? -10.152 -0.892 -3.817 1.00 93.38 96 ILE A O 1
ATOM 768 N N . PHE A 1 97 ? -9.498 -2.998 -3.382 1.00 93.06 97 PHE A N 1
ATOM 769 C CA . PHE A 1 97 ? -9.664 -2.962 -1.935 1.00 93.06 97 PHE A CA 1
ATOM 770 C C . PHE A 1 97 ? -8.396 -3.434 -1.223 1.00 93.06 97 PHE A C 1
ATOM 772 O O . PHE A 1 97 ? -7.646 -4.275 -1.723 1.00 93.06 97 PHE A O 1
ATOM 779 N N . CYS A 1 98 ? -8.170 -2.932 -0.008 1.00 91.88 98 CYS A N 1
ATOM 780 C CA . CYS A 1 98 ? -7.113 -3.419 0.877 1.00 91.88 98 CYS A CA 1
ATOM 781 C C . CYS A 1 98 ? -7.681 -3.874 2.226 1.00 91.88 98 CYS A C 1
ATOM 783 O O . CYS A 1 98 ? -7.526 -3.200 3.245 1.00 91.88 98 CYS A O 1
ATOM 785 N N . PHE A 1 99 ? -8.283 -5.064 2.288 1.00 86.38 99 PHE A N 1
ATOM 786 C CA . PHE A 1 99 ? -8.838 -5.576 3.553 1.00 86.38 99 PHE A CA 1
ATOM 787 C C . PHE A 1 99 ? -7.768 -5.816 4.627 1.00 86.38 99 PHE A C 1
ATOM 789 O O . PHE A 1 99 ? -8.034 -5.753 5.828 1.00 86.38 99 PHE A O 1
ATOM 796 N N . LYS A 1 100 ? -6.512 -6.022 4.212 1.00 84.62 100 LYS A N 1
ATOM 797 C CA . LYS A 1 100 ? -5.363 -6.144 5.122 1.00 84.62 100 LYS A CA 1
ATOM 798 C C . LYS A 1 100 ? -5.101 -4.877 5.931 1.00 84.62 100 LYS A C 1
ATOM 800 O O . LYS A 1 100 ? -4.516 -4.980 7.011 1.00 84.62 100 LYS A O 1
ATOM 805 N N . MET A 1 101 ? -5.565 -3.718 5.461 1.00 85.19 101 MET A N 1
ATOM 806 C CA . MET A 1 101 ? -5.472 -2.451 6.184 1.00 85.19 101 MET A CA 1
ATOM 807 C C . MET A 1 101 ? -6.122 -2.533 7.569 1.00 85.19 101 MET A C 1
ATOM 809 O O . MET A 1 101 ? -5.610 -1.954 8.525 1.00 85.19 101 MET A O 1
ATOM 813 N N . LEU A 1 102 ? -7.179 -3.336 7.731 1.00 82.50 102 LEU A N 1
ATOM 814 C CA . LEU A 1 102 ? -7.848 -3.525 9.018 1.00 82.50 102 LEU A CA 1
ATOM 815 C C . LEU A 1 102 ? -6.893 -4.009 10.126 1.00 82.50 102 LEU A C 1
ATOM 817 O O . LEU A 1 102 ? -7.049 -3.643 11.292 1.00 82.50 102 LEU A O 1
ATOM 821 N N . LYS A 1 103 ? -5.867 -4.798 9.778 1.00 80.25 103 LYS A N 1
ATOM 822 C CA . LYS A 1 103 ? -4.842 -5.244 10.738 1.00 80.25 103 LYS A CA 1
ATOM 823 C C . LYS A 1 103 ? -3.958 -4.088 11.212 1.00 80.25 103 LYS A C 1
ATOM 825 O O . LYS A 1 103 ? -3.521 -4.093 12.362 1.00 80.25 103 LYS A O 1
ATOM 830 N N . ARG A 1 104 ? -3.730 -3.105 10.336 1.00 79.75 104 ARG A N 1
ATOM 831 C CA . ARG A 1 104 ? -2.912 -1.907 10.578 1.00 79.75 104 ARG A CA 1
ATOM 832 C C . ARG A 1 104 ? -3.675 -0.818 11.329 1.00 79.75 104 ARG A C 1
ATOM 834 O O . ARG A 1 104 ? -3.043 -0.019 12.016 1.00 79.75 104 ARG A O 1
ATOM 841 N N . LEU A 1 105 ? -5.009 -0.813 11.250 1.00 82.12 105 LEU A N 1
ATOM 842 C CA . LEU A 1 105 ? -5.849 0.070 12.057 1.00 82.12 105 LEU A CA 1
ATOM 843 C C . LEU A 1 105 ? -5.761 -0.304 13.535 1.00 82.12 105 LEU A C 1
ATOM 845 O O . LEU A 1 105 ? -5.947 -1.461 13.908 1.00 82.12 105 LEU A O 1
ATOM 849 N N . ASP A 1 106 ? -5.516 0.672 14.401 1.00 80.25 106 ASP A N 1
ATOM 850 C CA . ASP A 1 106 ? -5.519 0.483 15.848 1.00 80.25 106 ASP A CA 1
ATOM 851 C C . ASP A 1 106 ? -6.515 1.425 16.521 1.00 80.25 106 ASP A C 1
ATOM 853 O O . ASP A 1 106 ? -6.756 2.540 16.065 1.00 80.25 106 ASP A O 1
ATOM 857 N N . THR A 1 107 ? -7.087 0.985 17.639 1.00 79.00 107 THR A N 1
ATOM 858 C CA . THR A 1 107 ? -7.974 1.816 18.458 1.00 79.00 107 THR A CA 1
ATOM 859 C C . THR A 1 107 ? -7.289 3.074 18.988 1.00 79.00 107 THR A C 1
ATOM 861 O O . THR A 1 107 ? -7.970 4.068 19.227 1.00 79.00 107 THR A O 1
ATOM 864 N N . SER A 1 108 ? -5.959 3.063 19.136 1.00 74.56 108 SER A N 1
ATOM 865 C CA . SER A 1 108 ? -5.177 4.248 19.502 1.00 74.56 108 SER A CA 1
ATOM 866 C C . SER A 1 108 ? -5.103 5.306 18.394 1.00 74.56 108 SER A C 1
ATOM 868 O O . SER A 1 108 ? -4.673 6.426 18.651 1.00 74.56 108 SER A O 1
ATOM 870 N N . MET A 1 109 ? -5.535 4.981 17.169 1.00 74.75 109 MET A N 1
ATOM 871 C CA . MET A 1 109 ? -5.464 5.875 16.007 1.00 74.75 109 MET A CA 1
ATOM 872 C C . MET A 1 109 ? -6.687 6.775 15.842 1.00 74.75 109 MET A C 1
ATOM 874 O O . MET A 1 109 ? -6.703 7.642 14.975 1.00 74.75 109 MET A O 1
ATOM 878 N N . THR A 1 110 ? -7.722 6.587 16.660 1.00 76.44 110 THR A N 1
ATOM 879 C CA . THR A 1 110 ? -8.948 7.379 16.582 1.00 76.44 110 THR A CA 1
ATOM 880 C C . THR A 1 110 ? -9.390 7.838 17.965 1.00 76.44 110 THR A C 1
ATOM 882 O O . THR A 1 110 ? -9.439 7.058 18.920 1.00 76.44 110 THR A O 1
ATOM 885 N N . SER A 1 111 ? -9.725 9.123 18.085 1.00 75.06 111 SER A N 1
ATOM 886 C CA . SER A 1 111 ? -10.307 9.701 19.300 1.00 75.06 111 SER A CA 1
ATOM 887 C C . SER A 1 111 ? -11.789 9.341 19.454 1.00 75.06 111 SER A C 1
ATOM 889 O O . SER A 1 111 ? -12.297 9.348 20.581 1.00 75.06 111 SER A O 1
ATOM 891 N N . SER A 1 112 ? -12.453 8.946 18.362 1.00 80.81 112 SER A N 1
ATOM 892 C CA . SER A 1 112 ? -13.875 8.614 18.339 1.00 80.81 112 SER A CA 1
ATOM 893 C C . SER A 1 112 ? -14.189 7.280 19.031 1.00 80.81 112 SER A C 1
ATOM 895 O O . SER A 1 112 ? -13.669 6.230 18.634 1.00 80.81 112 SER A O 1
ATOM 897 N N . PRO A 1 113 ? -15.100 7.268 20.026 1.00 82.69 113 PRO A N 1
ATOM 898 C CA . PRO A 1 113 ? -15.578 6.036 20.647 1.00 82.69 113 PRO A CA 1
ATOM 899 C C . PRO A 1 113 ? -16.258 5.080 19.659 1.00 82.69 113 PRO A C 1
ATOM 901 O O . PRO A 1 113 ? -16.078 3.868 19.768 1.00 82.69 113 PRO A O 1
ATOM 904 N N . LYS A 1 114 ? -17.007 5.609 18.681 1.00 83.06 114 LYS A N 1
ATOM 905 C CA . LYS A 1 114 ? -17.714 4.796 17.679 1.00 83.06 114 LYS A CA 1
ATOM 906 C C . LYS A 1 114 ? -16.724 4.054 16.789 1.00 83.06 114 LYS A C 1
ATOM 908 O O . LYS A 1 114 ? -16.823 2.839 16.636 1.00 83.06 114 LYS A O 1
ATOM 913 N N . MET A 1 115 ? -15.714 4.769 16.298 1.00 81.50 115 MET A N 1
ATOM 914 C CA . MET A 1 115 ? -14.678 4.195 15.446 1.00 81.50 115 MET A CA 1
ATOM 915 C C . MET A 1 115 ? -13.863 3.116 16.171 1.00 81.50 115 MET A C 1
ATOM 917 O O . MET A 1 115 ? -13.573 2.067 15.599 1.00 81.50 115 MET A O 1
ATOM 921 N N . ARG A 1 116 ? -13.560 3.310 17.465 1.00 83.94 116 ARG A N 1
ATOM 922 C CA . ARG A 1 116 ? -12.907 2.271 18.283 1.00 83.94 116 ARG A CA 1
ATOM 923 C C . ARG A 1 116 ? -13.730 0.986 18.354 1.00 83.94 116 ARG A C 1
ATOM 925 O O . ARG A 1 116 ? -13.163 -0.100 18.238 1.00 83.94 116 ARG A O 1
ATOM 932 N N . THR A 1 117 ? -15.046 1.097 18.520 1.00 84.06 117 THR A N 1
ATOM 933 C CA . THR A 1 117 ? -15.951 -0.062 18.552 1.00 84.06 117 THR A CA 1
ATOM 934 C C . THR A 1 117 ? -15.984 -0.779 17.206 1.00 84.06 117 THR A C 1
ATOM 936 O O . THR A 1 117 ? -15.873 -2.004 17.175 1.00 84.06 117 THR A O 1
ATOM 939 N N . ILE A 1 118 ? -16.044 -0.030 16.101 1.00 81.12 118 ILE A N 1
ATOM 940 C CA . ILE A 1 118 ? -16.003 -0.590 14.744 1.00 81.12 118 ILE A CA 1
ATOM 941 C C . ILE A 1 118 ? -14.699 -1.368 14.531 1.00 81.12 118 ILE A C 1
ATOM 943 O O . ILE A 1 118 ? -14.756 -2.559 14.229 1.00 81.12 118 ILE A O 1
ATOM 947 N N . ILE A 1 119 ? -13.536 -0.757 14.791 1.00 82.06 119 ILE A N 1
ATOM 948 C CA . ILE A 1 119 ? -12.223 -1.414 14.651 1.00 82.06 119 ILE A CA 1
ATOM 949 C C . ILE A 1 119 ? -12.152 -2.683 15.511 1.00 82.06 119 ILE A C 1
ATOM 951 O O . ILE A 1 119 ? -11.710 -3.731 15.036 1.00 82.06 119 ILE A O 1
ATOM 955 N N . LYS A 1 120 ? -12.609 -2.617 16.769 1.00 83.88 120 LYS A N 1
ATOM 956 C CA . LYS A 1 120 ? -12.599 -3.765 17.684 1.00 83.88 120 LYS A CA 1
ATOM 957 C C . LYS A 1 120 ? -13.481 -4.906 17.171 1.00 83.88 120 LYS A C 1
ATOM 959 O O . LYS A 1 120 ? -13.028 -6.047 17.149 1.00 83.88 120 LYS A O 1
ATOM 964 N N . SER A 1 121 ? -14.696 -4.597 16.720 1.00 79.00 121 SER A N 1
ATOM 965 C CA . SER A 1 121 ? -15.630 -5.593 16.181 1.00 79.00 121 SER A CA 1
ATOM 966 C C . SER A 1 121 ? -15.106 -6.245 14.896 1.00 79.00 121 SER A C 1
ATOM 968 O O . SER A 1 121 ? -15.135 -7.466 14.756 1.00 79.00 121 SER A O 1
ATOM 970 N N . ALA A 1 122 ? -14.537 -5.450 13.988 1.00 76.31 122 ALA A N 1
ATOM 971 C CA . ALA A 1 122 ? -13.991 -5.930 12.729 1.00 76.31 122 ALA A CA 1
ATOM 972 C C . ALA A 1 122 ? -12.769 -6.844 12.950 1.00 76.31 122 ALA A C 1
ATOM 974 O O . ALA A 1 122 ? -12.661 -7.890 12.309 1.00 76.31 122 ALA A O 1
ATOM 975 N N . LYS A 1 123 ? -11.890 -6.519 13.912 1.00 76.44 123 LYS A N 1
ATOM 976 C CA . LYS A 1 123 ? -10.771 -7.399 14.301 1.00 76.44 123 LYS A CA 1
ATOM 977 C C . LYS A 1 123 ? -11.243 -8.713 14.926 1.00 76.44 123 LYS A C 1
ATOM 979 O O . LYS A 1 123 ? -10.753 -9.770 14.540 1.00 76.44 123 LYS A O 1
ATOM 984 N N . GLN A 1 124 ? -12.224 -8.660 15.828 1.00 71.12 124 GLN A N 1
ATOM 985 C CA . GLN A 1 124 ? -12.779 -9.855 16.478 1.00 71.12 124 GLN A CA 1
ATOM 986 C C . GLN A 1 124 ? -13.423 -10.826 15.475 1.00 71.12 124 GLN A C 1
ATOM 988 O O . GLN A 1 124 ? -13.256 -12.036 15.605 1.00 71.12 124 GLN A O 1
ATOM 993 N N . ASN A 1 125 ? -14.098 -10.315 14.441 1.00 60.34 125 ASN A N 1
ATOM 994 C CA . ASN A 1 125 ? -14.684 -11.152 13.390 1.00 60.34 125 ASN A CA 1
ATOM 995 C C . ASN A 1 125 ? -13.617 -11.804 12.486 1.00 60.34 125 ASN A C 1
ATOM 997 O O . ASN A 1 125 ? -13.757 -12.969 12.103 1.00 60.34 125 ASN A O 1
ATOM 1001 N N . HIS A 1 126 ? -12.519 -11.097 12.191 1.00 52.72 126 HIS A N 1
ATOM 1002 C CA . HIS A 1 126 ? -11.424 -11.607 11.356 1.00 52.72 126 HIS A CA 1
ATOM 1003 C C . HIS A 1 126 ? -10.532 -12.650 12.077 1.00 52.72 126 HIS A C 1
ATOM 1005 O O . HIS A 1 126 ? -9.908 -13.491 11.422 1.00 52.72 126 HIS A O 1
ATOM 1011 N N . ASP A 1 127 ? -10.469 -12.660 13.414 1.00 44.22 127 ASP A N 1
ATOM 1012 C CA . ASP A 1 127 ? -9.652 -13.627 14.176 1.00 44.22 127 ASP A CA 1
ATOM 1013 C C . ASP A 1 127 ? -10.137 -15.086 14.046 1.00 44.22 127 ASP A C 1
ATOM 1015 O O . ASP A 1 127 ? -9.331 -16.026 14.092 1.00 44.22 127 ASP A O 1
ATOM 1019 N N . SER A 1 128 ? -11.433 -15.300 13.788 1.00 41.22 128 SER A N 1
ATOM 1020 C CA . SER A 1 128 ? -11.992 -16.640 13.531 1.00 41.22 128 SER A CA 1
ATOM 1021 C C . SER A 1 128 ? -11.412 -17.293 12.262 1.00 41.22 128 SER A C 1
ATOM 1023 O O . SER A 1 128 ? -11.188 -18.503 12.202 1.00 41.22 128 SER A O 1
ATOM 1025 N N . ILE A 1 129 ? -11.072 -16.481 11.258 1.00 43.53 129 ILE A N 1
ATOM 1026 C CA . ILE A 1 129 ? -10.486 -16.941 9.994 1.00 43.53 129 ILE A CA 1
ATOM 1027 C C . ILE A 1 129 ? -8.992 -17.268 10.192 1.00 43.53 129 ILE A C 1
ATOM 1029 O O . ILE A 1 129 ? -8.474 -18.235 9.629 1.00 43.53 129 ILE A O 1
ATOM 1033 N N . MET A 1 130 ? -8.296 -16.527 11.065 1.00 40.94 130 MET A N 1
ATOM 1034 C CA . MET A 1 130 ? -6.860 -16.703 11.338 1.00 40.94 130 MET A CA 1
ATOM 1035 C C . MET A 1 130 ? -6.541 -17.924 12.210 1.00 40.94 130 MET A C 1
ATOM 1037 O O . MET A 1 130 ? -5.510 -18.569 12.009 1.00 40.94 130 MET A O 1
ATOM 1041 N N . THR A 1 131 ? -7.434 -18.311 13.126 1.00 35.81 131 THR A N 1
ATOM 1042 C CA . THR A 1 131 ? -7.284 -19.572 13.881 1.00 35.81 131 THR A CA 1
ATOM 1043 C C . THR A 1 131 ? -7.312 -20.798 12.966 1.00 35.81 131 THR A C 1
ATOM 1045 O O . THR A 1 131 ? -6.710 -21.820 13.291 1.00 35.81 131 THR A O 1
ATOM 1048 N N . THR A 1 132 ? -7.922 -20.695 11.784 1.00 37.88 132 THR A N 1
ATOM 1049 C CA . THR A 1 132 ? -7.966 -21.791 10.809 1.00 37.88 132 THR A CA 1
ATOM 1050 C C . THR A 1 132 ? -6.647 -21.942 10.037 1.00 37.88 132 THR A C 1
ATOM 1052 O O . THR A 1 132 ? -6.221 -23.069 9.784 1.00 37.88 132 THR A O 1
ATOM 1055 N N . SER A 1 133 ? -5.941 -20.846 9.717 1.00 33.03 133 SER A N 1
ATOM 1056 C CA . SER A 1 133 ? -4.654 -20.926 9.000 1.00 33.03 133 SER A CA 1
ATOM 1057 C C . SER A 1 133 ? -3.466 -21.249 9.920 1.00 33.03 133 SER A C 1
ATOM 1059 O O . SER A 1 133 ? -2.573 -21.994 9.513 1.00 33.03 133 SER A O 1
ATOM 1061 N N . CYS A 1 134 ? -3.483 -20.795 11.181 1.00 33.12 134 CYS A N 1
ATOM 1062 C CA . CYS A 1 134 ? -2.438 -21.117 12.163 1.00 33.12 134 CYS A CA 1
ATOM 1063 C C . CYS A 1 134 ? -2.440 -22.593 12.602 1.00 33.12 134 CYS A C 1
ATOM 1065 O O . CYS A 1 134 ? -1.371 -23.132 12.887 1.00 33.12 134 CYS A O 1
ATOM 1067 N N . LYS A 1 135 ? -3.592 -23.284 12.591 1.00 38.22 135 LYS A N 1
ATOM 1068 C CA . LYS A 1 135 ? -3.672 -24.723 12.924 1.00 38.22 135 LYS A CA 1
ATOM 1069 C C . LYS A 1 135 ? -2.807 -25.602 12.014 1.00 38.22 135 LYS A C 1
ATOM 1071 O O . LYS A 1 135 ? -2.215 -26.562 12.489 1.00 38.22 135 LYS A O 1
ATOM 1076 N N . LYS A 1 136 ? -2.650 -25.249 10.731 1.00 41.75 136 LYS A N 1
ATOM 1077 C CA . LYS A 1 136 ? -1.797 -26.010 9.797 1.00 41.75 136 LYS A CA 1
ATOM 1078 C C . LYS A 1 136 ? -0.299 -25.932 10.116 1.00 41.75 136 LYS A C 1
ATOM 1080 O O . LYS A 1 136 ? 0.452 -26.757 9.613 1.00 41.75 136 LYS A O 1
ATOM 1085 N N . ARG A 1 137 ? 0.149 -24.957 10.917 1.00 41.56 137 ARG A N 1
ATOM 1086 C CA . ARG A 1 137 ? 1.580 -24.692 11.145 1.00 41.56 137 ARG A CA 1
ATOM 1087 C C . ARG A 1 137 ? 2.142 -25.318 12.428 1.00 41.56 137 ARG A C 1
ATOM 1089 O O . ARG A 1 137 ? 3.353 -25.298 12.601 1.00 41.56 137 ARG A O 1
ATOM 1096 N N . ILE A 1 138 ? 1.293 -25.854 13.312 1.00 43.09 138 ILE A N 1
ATOM 1097 C CA . ILE A 1 138 ? 1.711 -26.360 14.635 1.00 43.09 138 ILE A CA 1
ATOM 1098 C C . ILE A 1 138 ? 1.874 -27.898 14.658 1.00 43.09 138 ILE A C 1
ATOM 1100 O O . ILE A 1 138 ? 2.650 -28.410 15.458 1.00 43.09 138 ILE A O 1
ATOM 1104 N N . GLU A 1 139 ? 1.255 -28.646 13.739 1.00 42.56 139 GLU A N 1
ATOM 1105 C CA . GLU A 1 139 ? 1.142 -30.116 13.857 1.00 42.56 139 GLU A CA 1
ATOM 1106 C C . GLU A 1 139 ? 2.265 -30.944 13.181 1.00 42.56 139 GLU A C 1
ATOM 1108 O O . GLU A 1 139 ? 2.236 -32.166 13.257 1.00 42.56 139 GLU A O 1
ATOM 1113 N N . GLN A 1 140 ? 3.254 -30.345 12.499 1.00 46.38 140 GLN A N 1
ATOM 1114 C CA . GLN A 1 140 ? 4.238 -31.130 11.718 1.00 46.38 140 GLN A CA 1
ATOM 1115 C C . GLN A 1 140 ? 5.565 -31.450 12.428 1.00 46.38 140 GLN A C 1
ATOM 1117 O O . GLN A 1 140 ? 6.252 -32.367 11.996 1.00 46.38 140 GLN A O 1
ATOM 1122 N N . ASN A 1 141 ? 5.911 -30.788 13.539 1.00 50.44 141 ASN A N 1
ATOM 1123 C CA . ASN A 1 141 ? 7.246 -30.925 14.153 1.00 50.44 141 ASN A CA 1
ATOM 1124 C C . ASN A 1 141 ? 7.259 -31.615 15.533 1.00 50.44 141 ASN A C 1
ATOM 1126 O O . ASN A 1 141 ? 8.172 -31.381 16.321 1.00 50.44 141 ASN A O 1
ATOM 1130 N N . ARG A 1 142 ? 6.269 -32.458 15.870 1.00 49.06 142 ARG A N 1
ATOM 1131 C CA . ARG A 1 142 ? 6.240 -33.171 17.169 1.00 49.06 142 ARG A CA 1
ATOM 1132 C C . ARG A 1 142 ? 6.104 -34.690 17.068 1.00 49.06 142 ARG A C 1
ATOM 1134 O O . ARG A 1 142 ? 5.457 -35.293 17.918 1.00 49.06 142 ARG A O 1
ATOM 1141 N N . ILE A 1 143 ? 6.709 -35.312 16.057 1.00 52.66 143 ILE A N 1
ATOM 1142 C CA . ILE A 1 143 ? 6.954 -36.762 16.052 1.00 52.66 143 ILE A CA 1
ATOM 1143 C C . ILE A 1 143 ? 8.335 -37.035 15.439 1.00 52.66 143 ILE A C 1
ATOM 1145 O O . ILE A 1 143 ? 8.437 -37.532 14.326 1.00 52.66 143 ILE A O 1
ATOM 1149 N N . GLU A 1 144 ? 9.407 -36.731 16.172 1.00 47.59 144 GLU A N 1
ATOM 1150 C CA . GLU A 1 144 ? 10.700 -37.386 15.946 1.00 47.59 144 GLU A CA 1
ATOM 1151 C C . GLU A 1 144 ? 11.251 -37.941 17.269 1.00 47.59 144 GLU A C 1
ATOM 1153 O O . GLU A 1 144 ? 11.581 -37.210 18.196 1.00 47.59 144 GLU A O 1
ATOM 1158 N N . GLN A 1 145 ? 11.286 -39.278 17.293 1.00 44.81 145 GLN A N 1
ATOM 1159 C CA . GLN A 1 145 ? 12.279 -40.156 17.922 1.00 44.81 145 GLN A CA 1
ATOM 1160 C C . GLN A 1 145 ? 12.356 -40.234 19.456 1.00 44.81 145 GLN A C 1
ATOM 1162 O O . GLN A 1 145 ? 13.244 -39.687 20.095 1.00 44.81 145 GLN A O 1
ATOM 1167 N N . ASN A 1 146 ? 11.504 -41.098 20.018 1.00 45.75 146 ASN A N 1
ATOM 1168 C CA . ASN A 1 146 ? 11.911 -42.008 21.093 1.00 45.75 146 ASN A CA 1
ATOM 1169 C C . ASN A 1 146 ? 11.743 -43.447 20.583 1.00 45.75 146 ASN A C 1
ATOM 1171 O O . ASN A 1 146 ? 10.641 -43.999 20.646 1.00 45.75 146 ASN A O 1
ATOM 1175 N N . ARG A 1 147 ? 12.814 -44.028 20.038 1.00 41.53 147 ARG A N 1
ATOM 1176 C CA . ARG A 1 147 ? 13.009 -45.476 19.893 1.00 41.53 147 ARG A CA 1
ATOM 1177 C C . ARG A 1 147 ? 14.488 -45.791 19.779 1.00 41.53 147 ARG A C 1
ATOM 1179 O O . ARG A 1 147 ? 15.154 -45.086 18.994 1.00 41.53 147 ARG A O 1
#

pLDDT: mean 82.54, std 18.14, range [33.03, 97.62]

=== Feature glossary ===
The record interleaves many kinds of information about one protein. Here is each kind framed as the question it answers.

Q: What does the local fold look like, residue by residue?
A: A 3Di character summarizes, for each residue, the relative orientation of the Cα frame of its nearest spatial neighbor. Because it encodes fold topology rather than chemistry, 3Di alignments detect remote structural similarity that sequence alignment misses.

Q: Which residues are in helices, strands, or loops?
A: Secondary structure is the local, repeating backbone conformation. DSSP classifies it into eight states by reading the hydrogen-bond network: three helix types (H, G, I), two β types (E, B), two non-regular types (T, S), and unstructured coil (-).

Q: How big and how compact is the whole molecule?
A: Three whole-structure scalars: the radius of gyration (RMS distance of Cα from centroid, in Å), the count of Cα–Cα contacts (pairs closer than 8 Å and separated by more than four residues in sequence — i.e. tertiary, not local, contacts), and the bounding-box dimensions. Together they distinguish compact globular folds from extended fibres or disordered chains.

Q: How confident is the AlphaFold model at each residue?
A: For AlphaFold models, the B-factor field carries pLDDT — the model's own estimate of local accuracy on a 0–100 scale. Regions with pLDDT<50 should be treated as essentially unmodeled; they often correspond to intrinsically disordered segments.

Q: What family and function is it annotated with?
A: Functional annotations link the protein to curated databases. InterPro entries identify conserved domains and families by matching the sequence against member-database signatures (Pfam, PROSITE, CDD, …). Gene Ontology (GO) terms describe molecular function, biological process, and cellular component in a controlled vocabulary. CATH places the structure in a hierarchical fold classification (Class/Architecture/Topology/Homologous-superfamily). The organism is the source species.

Q: What known structures does this most resemble?
A: Nearest PDB neighbors are the top structural matches found by Foldseek when searching this structure against the entire Protein Data Bank. Each hit reports a TM-score (0 to 1; >0.5 almost always implies the same fold) and an E-value. These are *structural* homologs — they may share no detectable sequence similarity.

Q: Which residues are buried vs exposed?
A: Solvent-accessible surface area (SASA) is the area in Å² traced out by the centre of a 1.4 Å probe sphere (a water molecule) rolled over the protein's van der Waals surface (Shrake–Rupley / Lee–Richards construction). Buried residues have near-zero SASA; fully exposed residues can exceed 200 Å². The total SASA scales roughly with the number of surface residues.

Q: What are the backbone torsion angles?
A: φ (phi) and ψ (psi) are the two rotatable backbone dihedrals per residue: φ is the C(i-1)–N–Cα–C torsion, ψ is the N–Cα–C–N(i+1) torsion, both in degrees on (−180°, 180°]. α-helical residues cluster near (−60°, −45°); β-strand residues near (−120°, +130°). A Ramachandran plot is simply a scatter of (φ, ψ) for every residue.

Q: Are the domains correctly placed relative to each other?
A: Predicted aligned error is AlphaFold's pairwise confidence. Unlike pLDDT (per-residue), PAE is per-residue-pair and captures whether two parts of the structure are correctly placed relative to each other. Units are ångströms of expected positional error.

Q: What if only a Cα trace is available?
A: P-SEA three-state annotation labels each residue as helix, strand, or coil based purely on the geometry of the Cα trace. It serves as a fallback when the full backbone (and thus DSSP) is unavailable.

Q: What is the amino-acid chain?
A: This is the polypeptide sequence — one letter per residue, N-terminus first. Length ranges from a few dozen residues for small domains to over a thousand for large multi-domain proteins.

Q: What do the rendered images show?
A: The six renders are orthographic views along the three Cartesian axes in both directions. Representation (cartoon, sticks, or surface) and color scheme (sequence-rainbow or by-chain) vary across proteins so the training set covers all the common visualization conventions.

Q: What do the diagnostic plots show?
A: Plot images: a contact map (which residues are close in 3D, as an N×N binary image), a Ramachandran scatter (backbone torsion angles, revealing secondary-structure composition at a glance), and — for AlphaFold structures — a PAE heatmap (pairwise prediction confidence).

Q: How mobile is each atom in the crystal?
A: B-factor (Debye–Waller factor) reflects atomic displacement in the crystal lattice. It is an experimental observable (units Å²), not a prediction; low values mean the atom is pinned down, high values mean it moves or is heterogeneous across the crystal.

Q: Where is each backbone atom in 3D?
A: The mmCIF table is the protein's shape written out atom by atom. For each backbone N, Cα, C, and carbonyl O, it records an (x, y, z) coordinate triple in Å plus the residue type, chain letter, and residue number.